Protein AF-A0A969CSD1-F1 (afdb_monomer_lite)

Radius of gyration: 13.02 Å; chains: 1; bounding box: 30×26×35 Å

pLDDT: mean 87.66, std 8.04, range [46.28, 94.75]

Sequence (111 aa):
MSDTAKQLLKILIGAAWLDGQVQPEEQQRLHQIAQQKGLLDDAELHPWLNGQRSVSAEECHLWIDEYLGPNPALEKVQALLEEISGLIYSDSDVDDSEAQLLIELQQKEDA

Foldseek 3Di:
DDPLLVLLLQLLLQLLCAVVDHDPLLLVVSCVSCVVSVNNPPPVCVCSSVVVDGHYNVNNVVSVCVNQDPDRDLVSLVVSLVSLCCSQVSDPDHDPRSVVVSVVSVVSSVD

Secondary structure (DSSP, 8-state):
--HHHHHHHHHHHHHHTTTSS--HHHHHHHHHHHHHTT-TT-TTTHHHHTTSS---HHHHHHHHHHHH-SS--HHHHHHHHHHHHHHHTTSS---HHHHHHHHHHHHHH--

Structure (mmCIF, N/CA/C/O backbone):
data_AF-A0A969CSD1-F1
#
_entry.id   AF-A0A969CSD1-F1
#
loop_
_atom_site.group_PDB
_atom_site.id
_atom_site.type_symbol
_atom_site.label_atom_id
_atom_site.label_alt_id
_atom_site.label_comp_id
_atom_site.label_asym_id
_atom_site.label_entity_id
_atom_site.label_seq_id
_atom_site.pdbx_PDB_ins_code
_atom_site.Cartn_x
_atom_site.Cartn_y
_atom_site.Cartn_z
_atom_site.occupancy
_atom_site.B_iso_or_equiv
_atom_site.auth_seq_id
_atom_site.auth_comp_id
_atom_site.auth_asym_id
_atom_site.auth_atom_id
_atom_site.pdbx_PDB_model_num
ATOM 1 N N . MET A 1 1 ? -13.204 -6.196 -13.506 1.00 46.28 1 MET A N 1
ATOM 2 C CA . MET A 1 1 ? -12.245 -6.841 -12.579 1.00 46.28 1 MET A CA 1
ATOM 3 C C . MET A 1 1 ? -12.113 -5.894 -11.398 1.00 46.28 1 MET A C 1
ATOM 5 O O . MET A 1 1 ? -12.217 -4.703 -11.646 1.00 46.28 1 MET A O 1
ATOM 9 N N . SER A 1 2 ? -12.094 -6.380 -10.152 1.00 55.00 2 SER A N 1
ATOM 10 C CA . SER A 1 2 ? -12.436 -5.541 -8.992 1.00 55.00 2 SER A CA 1
ATOM 11 C C . SER A 1 2 ? -11.452 -4.383 -8.815 1.00 55.00 2 SER A C 1
ATOM 13 O O . SER A 1 2 ? -10.276 -4.601 -8.528 1.00 55.00 2 SER A O 1
ATOM 15 N N . ASP A 1 3 ? -11.947 -3.148 -8.946 1.00 78.31 3 ASP A N 1
ATOM 16 C CA . ASP A 1 3 ? -11.190 -1.917 -8.673 1.00 78.31 3 ASP A CA 1
ATOM 17 C C . ASP A 1 3 ? -10.480 -1.974 -7.310 1.00 78.31 3 ASP A C 1
ATOM 19 O O . ASP A 1 3 ? -9.367 -1.486 -7.152 1.00 78.31 3 ASP A O 1
ATOM 23 N N . THR A 1 4 ? -11.067 -2.698 -6.356 1.00 85.75 4 THR A N 1
ATOM 24 C CA . THR A 1 4 ? -10.517 -2.969 -5.025 1.00 85.75 4 THR A CA 1
ATOM 25 C C . THR A 1 4 ? -9.163 -3.684 -5.045 1.00 85.75 4 THR A C 1
ATOM 27 O O . THR A 1 4 ? -8.281 -3.309 -4.281 1.00 85.75 4 THR A O 1
ATOM 30 N N . ALA A 1 5 ? -8.961 -4.694 -5.902 1.00 89.25 5 ALA A N 1
ATOM 31 C CA . ALA A 1 5 ? -7.686 -5.420 -5.956 1.00 89.25 5 ALA A CA 1
ATOM 32 C C . ALA A 1 5 ? -6.565 -4.537 -6.519 1.00 89.25 5 ALA A C 1
ATOM 34 O O . ALA A 1 5 ? -5.434 -4.581 -6.040 1.00 89.25 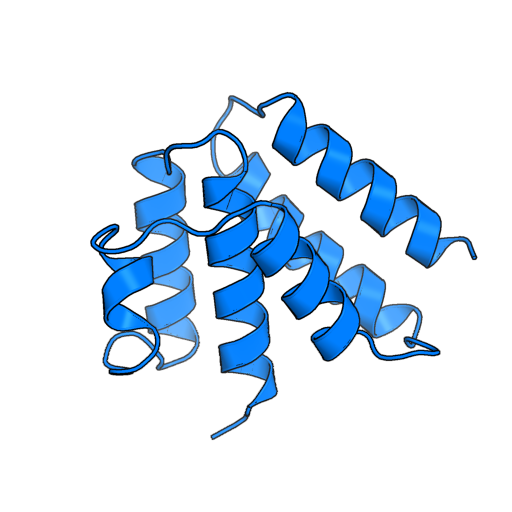5 ALA A O 1
ATOM 35 N N . LYS A 1 6 ? -6.907 -3.702 -7.507 1.00 91.19 6 LYS A N 1
ATOM 36 C CA . LYS A 1 6 ? -6.005 -2.701 -8.076 1.00 91.19 6 LYS A CA 1
ATOM 37 C C . LYS A 1 6 ? -5.644 -1.632 -7.045 1.00 91.19 6 LYS A C 1
ATOM 39 O O . LYS A 1 6 ? -4.468 -1.336 -6.880 1.00 91.19 6 LYS A O 1
ATOM 44 N N . GLN A 1 7 ? -6.631 -1.080 -6.339 1.00 92.00 7 GLN A N 1
ATOM 45 C CA . GLN A 1 7 ? -6.405 -0.080 -5.292 1.00 92.00 7 GLN A CA 1
ATOM 46 C C . GLN A 1 7 ? -5.533 -0.623 -4.160 1.00 92.00 7 GLN A C 1
ATOM 48 O O . GLN A 1 7 ? -4.588 0.044 -3.756 1.00 92.00 7 GLN A O 1
ATOM 53 N N . LEU A 1 8 ? -5.797 -1.852 -3.708 1.00 93.44 8 LEU A N 1
ATOM 54 C CA . LEU A 1 8 ? -4.963 -2.512 -2.708 1.00 93.44 8 LEU A CA 1
ATOM 55 C C . LEU A 1 8 ? -3.512 -2.624 -3.187 1.00 93.44 8 LEU A C 1
ATOM 57 O O . LEU A 1 8 ? -2.600 -2.243 -2.466 1.00 93.44 8 LEU A O 1
ATOM 61 N N . LEU A 1 9 ? -3.290 -3.082 -4.423 1.00 94.19 9 LEU A N 1
ATOM 62 C CA . LEU A 1 9 ? -1.938 -3.187 -4.969 1.00 94.19 9 LEU A CA 1
ATOM 63 C C . LEU A 1 9 ? -1.253 -1.817 -5.109 1.00 94.19 9 LEU A C 1
ATOM 65 O O . LEU A 1 9 ? -0.060 -1.722 -4.849 1.00 94.19 9 LEU A O 1
ATOM 69 N N . LYS A 1 10 ? -1.987 -0.748 -5.447 1.00 94.25 10 LYS A N 1
ATOM 70 C CA . LYS A 1 10 ? -1.443 0.625 -5.439 1.00 94.25 10 LYS A CA 1
ATOM 71 C C . LYS A 1 10 ? -0.977 1.038 -4.049 1.00 94.25 10 LYS A C 1
ATOM 73 O O . LYS A 1 10 ? 0.112 1.581 -3.927 1.00 94.25 10 LYS A O 1
ATOM 78 N N . ILE A 1 11 ? -1.763 0.750 -3.014 1.00 94.75 11 ILE A N 1
ATOM 79 C CA . ILE A 1 11 ? -1.382 1.060 -1.631 1.00 94.75 11 ILE A CA 1
ATOM 80 C C . ILE A 1 11 ? -0.127 0.290 -1.229 1.00 94.75 11 ILE A C 1
ATOM 82 O O . ILE A 1 11 ? 0.792 0.890 -0.691 1.00 94.75 11 ILE A O 1
ATOM 86 N N . LEU A 1 12 ? -0.058 -1.006 -1.538 1.00 94.69 12 LEU A N 1
ATOM 87 C CA . LEU A 1 12 ? 1.117 -1.831 -1.247 1.00 94.69 12 LEU A CA 1
ATOM 88 C C . LEU A 1 12 ? 2.378 -1.290 -1.931 1.00 94.69 12 LEU A C 1
ATOM 90 O O . LEU A 1 12 ? 3.419 -1.165 -1.302 1.00 94.69 12 LEU A O 1
ATOM 94 N N . ILE A 1 13 ? 2.266 -0.901 -3.201 1.00 93.88 13 ILE A N 1
ATOM 95 C CA . ILE A 1 13 ? 3.343 -0.216 -3.920 1.00 93.88 13 ILE A CA 1
ATOM 96 C C . ILE A 1 13 ? 3.724 1.083 -3.199 1.00 93.88 13 ILE A C 1
ATOM 98 O O . ILE A 1 13 ? 4.902 1.352 -3.019 1.00 93.88 13 ILE A O 1
ATOM 102 N N . GLY A 1 14 ? 2.744 1.898 -2.803 1.00 94.12 14 GLY A N 1
ATOM 103 C CA . GLY A 1 14 ? 2.994 3.152 -2.096 1.00 94.12 14 GLY A CA 1
ATOM 104 C C . GLY A 1 14 ? 3.698 2.959 -0.754 1.00 94.12 14 GLY A C 1
ATOM 105 O O . GLY A 1 14 ? 4.579 3.748 -0.436 1.00 94.12 14 GLY A O 1
ATOM 106 N N . ALA A 1 15 ? 3.337 1.914 -0.005 1.00 93.25 15 ALA A N 1
ATOM 107 C CA . ALA A 1 15 ? 3.953 1.567 1.272 1.00 93.25 15 ALA A CA 1
ATOM 108 C C . ALA A 1 15 ? 5.442 1.235 1.099 1.00 93.25 15 ALA A C 1
ATOM 110 O O . ALA A 1 15 ? 6.265 1.862 1.751 1.00 93.25 15 ALA A O 1
ATOM 111 N N . ALA A 1 16 ? 5.782 0.380 0.129 1.00 92.06 16 ALA A N 1
ATOM 112 C CA . ALA A 1 16 ? 7.171 0.012 -0.175 1.00 92.06 16 ALA A CA 1
ATOM 113 C C . ALA A 1 16 ? 8.033 1.178 -0.707 1.00 92.06 16 ALA A C 1
ATOM 115 O O . ALA A 1 16 ? 9.247 1.079 -0.825 1.00 92.06 16 ALA A O 1
ATOM 116 N N . TRP A 1 17 ? 7.416 2.292 -1.114 1.00 92.62 17 TRP A N 1
ATOM 117 C CA . TRP A 1 17 ? 8.132 3.486 -1.578 1.00 92.62 17 TRP A CA 1
ATOM 118 C C . TRP A 1 17 ? 8.349 4.528 -0.475 1.00 92.62 17 TRP A C 1
ATOM 120 O O . TRP A 1 17 ? 8.994 5.546 -0.750 1.00 92.62 17 TRP A O 1
ATOM 130 N N . LEU A 1 18 ? 7.820 4.324 0.739 1.00 90.06 18 LEU A N 1
ATOM 131 C CA . LEU A 1 18 ? 7.855 5.332 1.804 1.00 90.06 18 LEU A CA 1
ATOM 132 C C . LEU A 1 18 ? 9.279 5.740 2.188 1.00 90.06 18 LEU A C 1
ATOM 134 O O . LEU A 1 18 ? 9.529 6.926 2.406 1.00 90.06 18 LEU A O 1
ATOM 138 N N . ASP A 1 19 ? 10.220 4.802 2.144 1.00 85.50 19 ASP A N 1
ATOM 139 C CA . ASP A 1 19 ? 11.633 5.048 2.453 1.00 85.50 19 ASP A CA 1
ATOM 140 C C . ASP A 1 19 ? 12.441 5.567 1.250 1.00 85.50 19 ASP A C 1
ATOM 142 O O . ASP A 1 19 ? 13.660 5.738 1.298 1.00 85.50 19 ASP A O 1
ATOM 146 N N . GLY A 1 20 ? 11.754 5.896 0.149 1.00 84.88 20 GLY A N 1
ATOM 147 C CA . GLY A 1 20 ? 12.323 6.518 -1.048 1.00 84.88 20 GLY A CA 1
ATOM 148 C C . GLY A 1 20 ? 12.961 5.540 -2.036 1.00 84.88 20 GLY A C 1
ATOM 149 O O . GLY A 1 20 ? 13.351 5.954 -3.131 1.00 84.88 20 GLY A O 1
ATOM 150 N N . GLN A 1 21 ? 13.030 4.256 -1.692 1.00 87.06 21 GLN A N 1
ATOM 151 C CA . GLN A 1 21 ? 13.412 3.154 -2.569 1.00 87.06 21 GLN A CA 1
ATOM 152 C C . GLN A 1 21 ? 12.636 1.896 -2.169 1.00 87.06 21 GLN A C 1
ATOM 154 O O . GLN A 1 21 ? 12.440 1.671 -0.986 1.00 87.06 21 GLN A O 1
ATOM 159 N N . VAL A 1 22 ? 12.260 1.073 -3.147 1.00 88.31 22 VAL A N 1
ATOM 160 C CA . VAL A 1 22 ? 11.668 -0.249 -2.888 1.00 88.31 22 VAL A CA 1
ATOM 161 C C . VAL A 1 22 ? 12.786 -1.275 -2.773 1.00 88.31 22 VAL A C 1
ATOM 163 O O . VAL A 1 22 ? 13.647 -1.352 -3.663 1.00 88.31 22 VAL A O 1
ATOM 166 N N . GLN A 1 23 ? 12.771 -2.081 -1.717 1.00 87.19 23 GLN A N 1
ATOM 167 C CA . GLN A 1 23 ? 13.762 -3.130 -1.518 1.00 87.19 23 GLN A CA 1
ATOM 168 C C . GLN A 1 23 ? 13.521 -4.312 -2.486 1.00 87.19 23 GLN A C 1
ATOM 170 O O . GLN A 1 23 ? 12.384 -4.568 -2.896 1.00 87.19 23 GLN A O 1
ATOM 175 N N . PRO A 1 24 ? 14.560 -5.059 -2.914 1.00 88.12 24 PRO A N 1
ATOM 176 C CA . PRO A 1 24 ? 14.400 -6.183 -3.847 1.00 88.12 24 PRO A CA 1
ATOM 177 C C . PRO A 1 24 ? 13.390 -7.251 -3.388 1.00 88.12 24 PRO A C 1
ATOM 179 O O . PRO A 1 24 ? 12.671 -7.831 -4.208 1.00 88.12 24 PRO A O 1
ATOM 182 N N . GLU A 1 25 ? 13.331 -7.505 -2.087 1.00 88.56 25 GLU A N 1
ATOM 183 C CA . GLU A 1 25 ? 12.458 -8.461 -1.418 1.00 88.56 25 GLU A CA 1
ATOM 184 C C . GLU A 1 25 ? 10.991 -8.021 -1.515 1.00 88.56 25 GLU A C 1
ATOM 186 O O . GLU A 1 25 ? 10.134 -8.786 -1.977 1.00 88.56 25 GLU A O 1
ATOM 191 N N . GLU A 1 26 ? 10.715 -6.756 -1.198 1.00 89.12 26 GLU A N 1
ATOM 192 C CA . GLU A 1 26 ? 9.398 -6.139 -1.353 1.00 89.12 26 GLU A CA 1
ATOM 193 C C . GLU A 1 26 ? 8.974 -6.086 -2.819 1.00 89.12 26 GLU A C 1
ATOM 195 O O . GLU A 1 26 ? 7.849 -6.440 -3.165 1.00 89.12 26 GLU A O 1
ATOM 200 N N . GLN A 1 27 ? 9.894 -5.725 -3.716 1.00 90.75 27 GLN A N 1
ATOM 201 C CA . GLN A 1 27 ? 9.673 -5.722 -5.159 1.00 90.75 27 GLN A CA 1
ATOM 202 C C . GLN A 1 27 ? 9.222 -7.112 -5.635 1.00 90.75 27 GLN A C 1
ATOM 204 O O . GLN A 1 27 ? 8.254 -7.239 -6.395 1.00 90.75 27 GLN A O 1
ATOM 209 N N . GLN A 1 28 ? 9.886 -8.177 -5.173 1.00 91.06 28 GLN A N 1
ATOM 210 C CA . GLN A 1 28 ? 9.499 -9.555 -5.471 1.00 91.06 28 GLN A CA 1
ATOM 211 C C . GLN A 1 28 ? 8.126 -9.890 -4.873 1.00 91.06 28 GLN A C 1
ATOM 213 O O . GLN A 1 28 ? 7.298 -10.519 -5.542 1.00 91.06 28 GLN A O 1
ATOM 218 N N . ARG A 1 29 ? 7.858 -9.462 -3.637 1.00 91.75 29 ARG A N 1
ATOM 219 C CA . ARG A 1 29 ? 6.575 -9.662 -2.955 1.00 91.75 29 ARG A CA 1
ATOM 220 C C . ARG A 1 29 ? 5.426 -8.970 -3.696 1.00 91.75 29 ARG A C 1
ATOM 222 O O . ARG A 1 29 ? 4.410 -9.615 -3.958 1.00 91.75 29 ARG A O 1
ATOM 229 N N . LEU A 1 30 ? 5.606 -7.725 -4.135 1.00 93.31 30 LEU A N 1
ATOM 230 C CA . LEU A 1 30 ? 4.655 -6.969 -4.954 1.00 93.31 30 LEU A CA 1
ATOM 231 C C . LEU A 1 30 ? 4.342 -7.6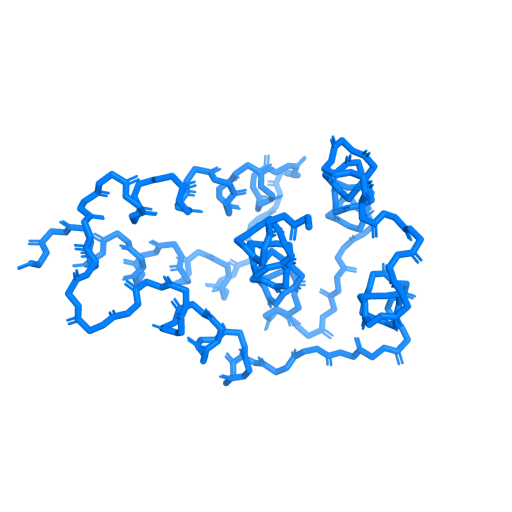90 -6.269 1.00 93.31 30 LEU A C 1
ATOM 233 O O . LEU A 1 30 ? 3.172 -7.813 -6.636 1.00 93.31 30 LEU A O 1
ATOM 237 N N . HIS A 1 31 ? 5.352 -8.242 -6.949 1.00 93.50 31 HIS A N 1
ATOM 238 C CA . HIS A 1 31 ? 5.144 -9.035 -8.167 1.00 93.50 31 HIS A CA 1
ATOM 239 C C . HIS A 1 31 ? 4.344 -10.315 -7.903 1.00 93.50 31 HIS A C 1
ATOM 241 O O . HIS A 1 31 ? 3.454 -10.656 -8.685 1.00 93.50 31 HIS A O 1
ATOM 247 N N . GLN A 1 32 ? 4.618 -11.018 -6.800 1.00 92.62 32 GLN A N 1
ATOM 248 C CA . GLN A 1 32 ? 3.848 -12.204 -6.412 1.00 92.62 32 GLN A CA 1
ATOM 249 C C . GLN A 1 32 ? 2.381 -11.853 -6.142 1.00 92.62 32 GLN A C 1
ATOM 251 O O . GLN A 1 32 ? 1.484 -12.544 -6.627 1.00 92.62 32 GLN A O 1
ATOM 256 N N . ILE A 1 33 ? 2.129 -10.766 -5.409 1.00 92.19 33 ILE A N 1
ATOM 257 C CA . ILE A 1 33 ? 0.777 -10.284 -5.108 1.00 92.19 33 ILE A CA 1
ATOM 258 C C . ILE A 1 33 ? 0.061 -9.870 -6.402 1.00 92.19 33 ILE A C 1
ATOM 260 O O . ILE A 1 33 ? -1.084 -10.271 -6.629 1.00 92.19 33 ILE A O 1
ATOM 264 N N . ALA A 1 34 ? 0.739 -9.142 -7.294 1.00 92.94 34 ALA A N 1
ATOM 265 C CA . ALA A 1 34 ? 0.208 -8.762 -8.600 1.00 92.94 34 ALA A CA 1
ATOM 266 C C . ALA A 1 34 ? -0.154 -9.987 -9.449 1.00 92.94 34 ALA A C 1
ATOM 268 O O . ALA A 1 34 ? -1.236 -10.035 -10.033 1.00 92.94 34 ALA A O 1
ATOM 269 N N . GLN A 1 35 ? 0.700 -11.010 -9.475 1.00 93.25 35 GLN A N 1
ATOM 270 C CA . GLN A 1 35 ? 0.430 -12.257 -10.185 1.00 93.25 35 GLN A CA 1
ATOM 271 C C . GLN A 1 35 ? -0.783 -12.996 -9.602 1.00 93.25 35 GLN A C 1
ATOM 273 O O . GLN A 1 35 ? -1.672 -13.397 -10.352 1.00 93.25 35 GLN A O 1
ATOM 278 N N . GLN A 1 36 ? -0.857 -13.138 -8.275 1.00 91.50 36 GLN A N 1
ATOM 279 C CA . GLN A 1 36 ? -1.970 -13.808 -7.588 1.00 91.50 36 GLN A CA 1
ATOM 280 C C . GLN A 1 36 ? -3.311 -13.104 -7.820 1.00 91.50 36 GLN A C 1
ATOM 282 O O . GLN A 1 36 ? -4.337 -13.767 -7.970 1.00 91.50 36 GLN A O 1
ATOM 287 N N . LYS A 1 37 ? -3.304 -11.767 -7.880 1.00 90.12 37 LYS A N 1
ATOM 288 C CA . LYS A 1 37 ? -4.502 -10.950 -8.124 1.00 90.12 37 LYS A CA 1
ATOM 289 C C . LYS A 1 37 ? -4.786 -10.728 -9.623 1.00 90.12 37 LYS A C 1
ATOM 291 O O . LYS A 1 37 ? -5.787 -10.097 -9.955 1.00 90.12 37 LYS A O 1
ATOM 296 N N . GLY A 1 38 ? -3.960 -11.269 -10.528 1.00 91.62 38 GLY A N 1
ATOM 297 C CA . GLY A 1 38 ? -4.137 -11.167 -11.984 1.00 91.62 38 GLY A CA 1
ATOM 298 C C . GLY A 1 38 ? -3.887 -9.765 -12.556 1.00 91.62 38 GLY A C 1
ATOM 299 O O . GLY A 1 38 ? -4.502 -9.393 -13.550 1.00 91.62 38 GLY A O 1
ATOM 300 N N . LEU A 1 39 ? -3.022 -8.984 -11.906 1.00 92.94 39 LEU A N 1
ATOM 301 C CA . LEU A 1 39 ? -2.733 -7.573 -12.191 1.00 92.94 39 LEU A CA 1
ATOM 302 C C . LEU A 1 39 ? -1.319 -7.332 -12.743 1.00 92.94 39 LEU A C 1
ATOM 304 O O . LEU A 1 39 ? -0.930 -6.185 -12.936 1.00 92.94 39 LEU A O 1
ATOM 308 N N . LEU A 1 40 ? -0.546 -8.392 -12.993 1.00 89.06 40 LEU A N 1
ATOM 309 C CA . LEU A 1 40 ? 0.842 -8.283 -13.454 1.00 89.06 40 LEU A CA 1
ATOM 310 C C . LEU A 1 40 ? 0.970 -7.516 -14.786 1.00 89.06 40 LEU A C 1
ATOM 312 O O . LEU A 1 40 ? 1.890 -6.723 -14.954 1.00 89.06 40 LEU A O 1
ATOM 316 N N . ASP A 1 41 ? 0.012 -7.716 -15.694 1.00 87.12 41 ASP A N 1
ATOM 317 C CA . ASP A 1 41 ? -0.029 -7.077 -17.016 1.00 87.12 41 ASP A CA 1
ATOM 318 C C . ASP A 1 41 ? -0.869 -5.782 -17.034 1.00 87.12 41 ASP A C 1
ATOM 320 O O . ASP A 1 41 ? -1.218 -5.270 -18.103 1.00 87.12 41 ASP A O 1
ATOM 324 N N . ASP A 1 42 ? -1.247 -5.245 -15.868 1.00 90.50 42 ASP A N 1
ATOM 325 C CA . ASP A 1 42 ? -2.025 -4.009 -15.802 1.00 90.50 42 ASP A CA 1
ATOM 326 C C . ASP A 1 42 ? -1.155 -2.804 -16.195 1.00 90.50 42 ASP A C 1
ATOM 328 O O . ASP A 1 42 ? -0.218 -2.420 -15.494 1.00 90.50 42 ASP A O 1
ATOM 332 N N . ALA A 1 43 ? -1.488 -2.186 -17.331 1.00 88.81 43 ALA A N 1
ATOM 333 C CA . ALA A 1 43 ? -0.723 -1.079 -17.902 1.00 88.81 43 ALA A CA 1
ATOM 334 C C . ALA A 1 43 ? -0.659 0.167 -16.999 1.00 88.81 43 ALA A C 1
ATOM 336 O O . ALA A 1 43 ? 0.277 0.954 -17.124 1.00 88.81 43 ALA A O 1
ATOM 337 N N . GLU A 1 44 ? -1.635 0.363 -16.106 1.00 89.81 44 GLU A N 1
ATOM 338 C CA . GLU A 1 44 ? -1.625 1.467 -15.142 1.00 89.81 44 GLU A CA 1
ATOM 339 C C . GLU A 1 44 ? -0.613 1.200 -14.027 1.00 89.81 44 GLU A C 1
ATOM 341 O O . GLU A 1 44 ? 0.097 2.112 -13.615 1.00 89.81 44 GLU A O 1
ATOM 346 N N . LEU A 1 45 ? -0.531 -0.049 -13.557 1.00 90.44 45 LEU A N 1
ATOM 347 C CA . LEU A 1 45 ? 0.325 -0.437 -12.435 1.00 90.44 45 LEU A CA 1
ATOM 348 C C . LEU A 1 45 ? 1.776 -0.688 -12.837 1.00 90.44 45 LEU A C 1
ATOM 350 O O . LEU A 1 45 ? 2.685 -0.508 -12.027 1.00 90.44 45 LEU A O 1
ATOM 354 N N . HIS A 1 46 ? 1.992 -1.077 -14.092 1.00 90.38 46 HIS A N 1
ATOM 355 C CA . HIS A 1 46 ? 3.290 -1.474 -14.622 1.00 90.38 46 HIS A CA 1
ATOM 356 C C . HIS A 1 46 ? 4.440 -0.485 -14.329 1.00 90.38 46 HIS A C 1
ATOM 358 O O . HIS A 1 46 ? 5.516 -0.956 -13.948 1.00 90.38 46 HIS A O 1
ATOM 364 N N . PRO A 1 47 ? 4.275 0.852 -14.455 1.00 91.19 47 PRO A N 1
ATOM 365 C CA . PRO A 1 47 ? 5.359 1.793 -14.176 1.00 91.19 47 PRO A CA 1
ATOM 366 C C . PRO A 1 47 ? 5.812 1.772 -12.717 1.00 91.19 47 PRO A C 1
ATOM 368 O O . PRO A 1 47 ? 7.007 1.877 -12.453 1.00 91.19 47 PRO A O 1
ATOM 371 N N . TRP A 1 48 ? 4.887 1.618 -11.771 1.00 91.94 48 TRP A N 1
ATOM 372 C CA . TRP A 1 48 ? 5.248 1.554 -10.359 1.00 91.94 48 TRP A CA 1
ATOM 373 C C . TRP A 1 48 ? 5.764 0.170 -9.964 1.00 91.94 48 TRP A C 1
ATOM 375 O O . TRP A 1 48 ? 6.784 0.080 -9.289 1.00 91.94 48 TRP A O 1
ATOM 385 N N . LEU A 1 49 ? 5.125 -0.903 -10.454 1.00 89.06 49 LEU A N 1
ATOM 386 C CA . LEU A 1 49 ? 5.554 -2.282 -10.197 1.00 89.06 49 LEU A CA 1
ATOM 387 C C . LEU A 1 49 ? 6.986 -2.543 -10.654 1.00 89.06 49 LEU A C 1
ATOM 389 O O . LEU A 1 49 ? 7.680 -3.305 -10.009 1.00 89.06 49 LEU A O 1
ATOM 393 N N . ASN A 1 50 ? 7.448 -1.914 -11.735 1.00 87.75 50 ASN A N 1
ATOM 394 C CA . ASN A 1 50 ? 8.817 -2.074 -12.237 1.00 87.75 50 ASN A CA 1
ATOM 395 C C . ASN A 1 50 ? 9.777 -0.974 -11.754 1.00 87.75 50 ASN A C 1
ATOM 397 O O . ASN A 1 50 ? 10.867 -0.829 -12.305 1.00 87.75 50 ASN A O 1
ATOM 401 N N . GLY A 1 51 ? 9.354 -0.155 -10.787 1.00 84.38 51 GLY A N 1
ATOM 402 C CA . GLY A 1 51 ? 10.145 0.948 -10.245 1.00 84.38 51 GLY A CA 1
ATOM 403 C C . GLY A 1 51 ? 10.515 2.039 -11.256 1.00 84.38 51 GLY A C 1
ATOM 404 O O . GLY A 1 51 ? 11.451 2.802 -11.042 1.00 84.38 51 GLY A O 1
ATOM 405 N N . GLN A 1 52 ? 9.787 2.137 -12.373 1.00 88.50 52 GLN A N 1
ATOM 406 C CA . GLN A 1 52 ? 9.963 3.196 -13.375 1.00 88.50 52 GLN A CA 1
ATOM 407 C C . GLN A 1 52 ? 9.403 4.539 -12.889 1.00 88.50 52 GLN A C 1
ATOM 409 O O . GLN A 1 52 ? 9.763 5.592 -13.417 1.00 88.50 52 GLN A O 1
ATOM 414 N N . ARG A 1 53 ? 8.503 4.499 -11.902 1.00 90.75 53 ARG A N 1
ATOM 415 C CA . ARG A 1 53 ? 7.934 5.657 -11.220 1.00 90.75 53 ARG A CA 1
ATOM 416 C C . ARG A 1 53 ? 7.913 5.390 -9.716 1.00 90.75 53 ARG A C 1
ATOM 418 O O . ARG A 1 53 ? 7.400 4.356 -9.298 1.00 90.75 53 ARG A O 1
ATOM 425 N N . SER A 1 54 ? 8.415 6.340 -8.935 1.00 91.62 54 SER A N 1
ATOM 426 C CA . SER A 1 54 ? 8.273 6.346 -7.480 1.00 91.62 54 SER A CA 1
ATOM 427 C C . SER A 1 54 ? 6.892 6.845 -7.054 1.00 91.62 54 SER A C 1
ATOM 429 O O . SER A 1 54 ? 6.192 7.518 -7.820 1.00 91.62 54 SER A O 1
ATOM 431 N N . VAL A 1 55 ? 6.505 6.510 -5.828 1.00 93.44 55 VAL A N 1
ATOM 432 C CA . VAL A 1 55 ? 5.285 7.006 -5.182 1.00 93.44 55 VAL A CA 1
ATOM 433 C C . VAL A 1 55 ? 5.696 7.905 -4.024 1.00 93.44 55 VAL A C 1
ATOM 435 O O . VAL A 1 55 ? 6.598 7.553 -3.270 1.00 93.44 55 VAL A O 1
ATOM 438 N N . SER A 1 56 ? 5.084 9.081 -3.893 1.00 92.25 56 SER A N 1
ATOM 439 C CA . SER A 1 56 ? 5.306 9.914 -2.707 1.00 92.25 56 SER A CA 1
ATOM 440 C C . SER A 1 56 ? 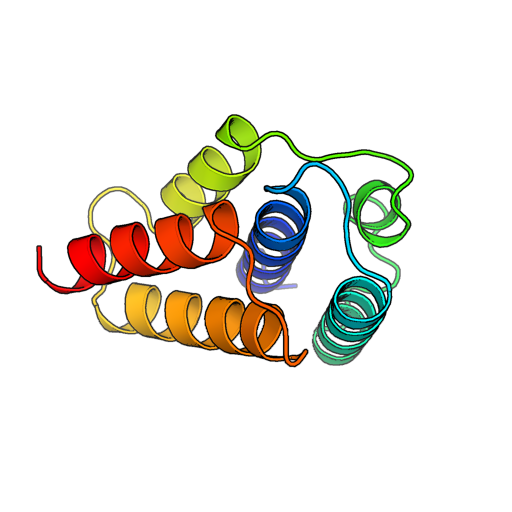4.488 9.411 -1.513 1.00 92.25 56 SER A C 1
ATOM 442 O O . SER A 1 56 ? 3.428 8.809 -1.685 1.00 92.25 56 SER A O 1
ATOM 444 N N . ALA A 1 57 ? 4.920 9.726 -0.289 1.00 91.06 57 ALA A N 1
ATOM 445 C CA . ALA A 1 57 ? 4.123 9.440 0.906 1.00 91.06 57 ALA A CA 1
ATOM 446 C C . ALA A 1 57 ? 2.707 10.044 0.809 1.00 91.06 57 ALA A C 1
ATOM 448 O O . ALA A 1 57 ? 1.726 9.382 1.131 1.00 91.06 57 ALA A O 1
ATOM 449 N N . GLU A 1 58 ? 2.577 11.262 0.271 1.00 92.06 58 GLU A N 1
ATOM 450 C CA . GLU A 1 58 ? 1.279 11.916 0.043 1.00 92.06 58 GLU A CA 1
ATOM 451 C C . GLU A 1 58 ? 0.370 11.112 -0.902 1.00 92.06 58 GLU A C 1
ATOM 453 O O . GLU A 1 58 ? -0.822 10.970 -0.632 1.00 92.06 58 GLU A O 1
ATOM 458 N N . GLU A 1 59 ? 0.917 10.561 -1.993 1.00 93.62 59 GLU A N 1
ATOM 459 C CA . GLU A 1 59 ? 0.168 9.690 -2.908 1.00 93.62 59 GLU A CA 1
ATOM 460 C C . GLU A 1 59 ? -0.256 8.388 -2.216 1.00 93.62 59 GLU A C 1
ATOM 462 O O . GLU A 1 59 ? -1.397 7.955 -2.380 1.00 93.62 59 GLU A O 1
ATOM 467 N N . CYS A 1 60 ? 0.632 7.795 -1.411 1.00 93.94 60 CYS A N 1
ATOM 468 C CA . CYS A 1 60 ? 0.342 6.588 -0.638 1.00 93.94 60 CYS A CA 1
ATOM 469 C C . CYS A 1 60 ? -0.826 6.812 0.338 1.00 93.94 60 CYS A C 1
ATOM 471 O O . CYS A 1 60 ? -1.826 6.089 0.288 1.00 93.94 60 CYS A O 1
ATOM 473 N N . HIS A 1 61 ? -0.754 7.863 1.163 1.00 91.62 61 HIS A N 1
ATOM 474 C CA . HIS A 1 61 ? -1.820 8.204 2.109 1.00 91.62 61 HIS A CA 1
ATOM 475 C C . HIS A 1 61 ? -3.140 8.531 1.403 1.00 91.62 61 HIS A C 1
ATOM 477 O O . HIS A 1 61 ? -4.196 8.078 1.847 1.00 91.62 61 HIS A O 1
ATOM 483 N N . LEU A 1 62 ? -3.097 9.246 0.272 1.00 93.19 62 LEU A N 1
ATOM 484 C CA . LEU A 1 62 ? -4.294 9.527 -0.518 1.00 93.19 62 LEU A CA 1
ATOM 485 C C . LEU A 1 62 ? -4.973 8.234 -0.987 1.00 93.19 62 LEU A C 1
ATOM 487 O O . LEU A 1 62 ? -6.189 8.106 -0.869 1.00 93.19 62 LEU A O 1
ATOM 491 N N . TRP A 1 63 ? -4.211 7.257 -1.485 1.00 94.38 63 TRP A N 1
ATOM 492 C CA . TRP A 1 63 ? -4.780 5.980 -1.925 1.00 94.38 63 TRP A CA 1
ATOM 493 C C . TRP A 1 63 ? -5.377 5.174 -0.772 1.00 94.38 63 TRP A C 1
ATOM 495 O O . TRP A 1 63 ? -6.411 4.530 -0.960 1.00 94.38 63 TRP A O 1
ATOM 505 N N . ILE A 1 64 ? -4.768 5.226 0.417 1.00 92.56 64 ILE A N 1
ATOM 506 C CA . ILE A 1 64 ? -5.314 4.609 1.633 1.00 92.56 64 ILE A CA 1
ATOM 507 C C . ILE A 1 64 ? -6.658 5.239 1.989 1.00 92.56 64 ILE A C 1
ATOM 509 O O . ILE A 1 64 ? -7.636 4.515 2.186 1.00 92.56 64 ILE A O 1
ATOM 513 N N . ASP A 1 65 ? -6.733 6.568 2.033 1.00 91.00 65 ASP A N 1
ATOM 514 C CA . ASP A 1 65 ? -7.965 7.277 2.378 1.00 91.00 65 ASP A CA 1
ATOM 515 C C . ASP A 1 65 ? -9.060 7.067 1.315 1.00 91.00 65 ASP A C 1
ATOM 517 O O . ASP A 1 65 ? -10.226 6.868 1.661 1.00 91.00 65 ASP A O 1
ATOM 521 N N . GLU A 1 66 ? -8.712 7.023 0.024 1.00 91.25 66 GLU A N 1
ATOM 522 C CA . GLU A 1 66 ? -9.645 6.677 -1.060 1.00 91.25 66 GLU A CA 1
ATOM 523 C C . GLU A 1 66 ? -10.159 5.236 -0.948 1.00 91.25 66 GLU A C 1
ATOM 525 O O . GLU A 1 66 ? -11.338 4.966 -1.199 1.00 91.25 66 GLU A O 1
ATOM 530 N N . TYR A 1 67 ? -9.287 4.300 -0.571 1.00 91.25 67 TYR A N 1
ATOM 531 C CA . TYR A 1 67 ? -9.657 2.905 -0.385 1.00 91.25 67 TYR A CA 1
ATOM 532 C C . TYR A 1 67 ? -10.550 2.727 0.838 1.00 91.25 67 TYR A C 1
ATOM 534 O O . TYR A 1 67 ? -11.582 2.067 0.743 1.00 91.25 67 TYR A O 1
ATOM 542 N N . LEU A 1 68 ? -10.195 3.304 1.982 1.00 89.81 68 LEU A N 1
ATOM 543 C CA . LEU A 1 68 ? -10.953 3.183 3.227 1.00 89.81 68 LEU A CA 1
ATOM 544 C C . LEU A 1 68 ? -12.267 3.978 3.181 1.00 89.81 68 LEU A C 1
ATOM 546 O O . LEU A 1 68 ? -13.302 3.490 3.645 1.00 89.81 68 LEU A O 1
ATOM 550 N N . GLY A 1 69 ? -12.259 5.144 2.538 1.00 88.00 69 GLY A N 1
ATOM 551 C CA . GLY A 1 69 ? -13.376 6.077 2.528 1.00 88.00 69 GLY A CA 1
ATOM 552 C C . GLY A 1 69 ? -13.563 6.790 3.878 1.00 88.00 69 GLY A C 1
ATOM 553 O O . GLY A 1 69 ? -12.806 6.575 4.820 1.00 88.00 69 GLY A O 1
ATOM 554 N N . PRO A 1 70 ? -14.594 7.646 4.005 1.00 80.38 70 PRO A N 1
ATOM 555 C CA . PRO A 1 70 ? -14.769 8.526 5.166 1.00 80.38 70 PRO A CA 1
ATOM 556 C C . PRO A 1 70 ? -15.220 7.823 6.458 1.00 80.38 70 PRO A C 1
ATOM 558 O O . PRO A 1 70 ? -15.159 8.428 7.522 1.00 80.38 70 PRO A O 1
ATOM 561 N N . ASN A 1 71 ? -15.722 6.588 6.374 1.00 79.31 71 ASN A N 1
ATOM 562 C CA . ASN A 1 71 ? -16.125 5.779 7.528 1.00 79.31 71 ASN A CA 1
ATOM 563 C C . ASN A 1 71 ? -15.848 4.300 7.215 1.00 79.31 71 ASN A C 1
ATOM 565 O O . ASN A 1 71 ? -16.769 3.581 6.801 1.00 79.31 71 ASN A O 1
ATOM 569 N N . PRO A 1 72 ? -14.577 3.870 7.276 1.00 84.06 72 PRO A N 1
ATOM 570 C CA . PRO A 1 72 ? -14.215 2.512 6.917 1.00 84.06 72 PRO A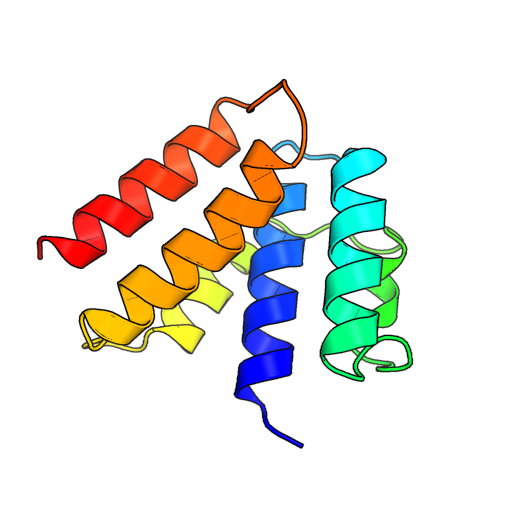 CA 1
ATOM 571 C C . PRO A 1 72 ? -14.815 1.510 7.900 1.00 84.06 72 PRO A C 1
ATOM 573 O O . PRO A 1 72 ? -14.888 1.746 9.101 1.00 84.06 72 PRO A O 1
ATOM 576 N N . ALA A 1 73 ? -15.228 0.354 7.387 1.00 86.50 73 ALA A N 1
ATOM 577 C CA . ALA A 1 73 ? -15.538 -0.774 8.251 1.00 86.50 73 ALA A CA 1
ATOM 578 C C . ALA A 1 73 ? -14.243 -1.299 8.887 1.00 86.50 73 ALA A C 1
ATOM 580 O O . ALA A 1 73 ? -13.235 -1.424 8.189 1.00 86.50 73 ALA A O 1
ATOM 581 N N . LEU A 1 74 ? -14.302 -1.678 10.166 1.00 87.00 74 LEU A N 1
ATOM 582 C CA . LEU A 1 74 ? -13.177 -2.247 10.916 1.00 87.00 74 LEU A CA 1
ATOM 583 C C . LEU A 1 74 ? -12.484 -3.388 10.152 1.00 87.00 74 LEU A C 1
ATOM 585 O O . LEU A 1 74 ? -11.272 -3.382 9.977 1.00 87.00 74 LEU A O 1
ATOM 589 N N . GLU A 1 75 ? -13.276 -4.308 9.595 1.00 88.06 75 GLU A N 1
ATOM 590 C CA . GLU A 1 75 ? -12.790 -5.441 8.795 1.00 88.06 75 GLU A CA 1
ATOM 591 C C . GLU A 1 75 ? -11.945 -4.998 7.590 1.00 88.06 75 GLU A C 1
ATOM 593 O O . GLU A 1 75 ? -11.003 -5.680 7.196 1.00 88.06 75 GLU A O 1
ATOM 598 N N . LYS A 1 76 ? -12.262 -3.841 6.996 1.00 88.50 76 LYS A N 1
ATOM 599 C CA . LYS A 1 76 ? -11.535 -3.304 5.841 1.00 88.50 76 LYS A CA 1
ATOM 600 C C . LYS A 1 76 ? -10.194 -2.698 6.248 1.00 88.50 76 LYS A C 1
ATOM 602 O O . LYS A 1 76 ? -9.234 -2.831 5.492 1.00 88.50 76 LYS A O 1
ATOM 607 N N . VAL A 1 77 ? -10.138 -2.049 7.413 1.00 90.00 77 VAL A N 1
ATOM 608 C CA . VAL A 1 77 ? -8.889 -1.533 7.994 1.00 90.00 77 VAL A CA 1
ATOM 609 C C . VAL A 1 77 ? -7.981 -2.699 8.374 1.00 90.00 77 VAL A C 1
ATOM 611 O O . VAL A 1 77 ? -6.836 -2.728 7.939 1.00 90.00 77 VAL A O 1
ATOM 614 N N . GLN A 1 78 ? -8.515 -3.707 9.069 1.00 90.56 78 GLN A N 1
ATOM 615 C CA . GLN A 1 78 ? -7.772 -4.908 9.464 1.00 90.56 78 GLN A CA 1
ATOM 616 C C . GLN A 1 78 ? -7.224 -5.676 8.257 1.00 90.56 78 GLN A C 1
ATOM 618 O O . GLN A 1 78 ? -6.048 -6.025 8.234 1.00 90.56 78 GLN A O 1
ATOM 623 N N . ALA A 1 79 ? -8.039 -5.882 7.218 1.00 91.31 79 ALA A N 1
ATOM 624 C CA . ALA A 1 79 ? -7.582 -6.544 5.996 1.00 91.31 79 ALA A CA 1
ATOM 625 C C . ALA A 1 79 ? -6.474 -5.751 5.280 1.00 91.31 79 ALA A C 1
ATOM 627 O O . ALA A 1 79 ? -5.556 -6.341 4.714 1.00 91.31 79 ALA A O 1
ATOM 628 N N . LEU A 1 80 ? -6.548 -4.415 5.294 1.00 92.56 80 LEU A N 1
ATOM 629 C CA . LEU A 1 80 ? -5.499 -3.570 4.726 1.00 92.56 80 LEU A CA 1
ATOM 630 C C . LEU A 1 80 ? -4.208 -3.653 5.549 1.00 92.56 80 LEU A C 1
ATOM 632 O O . LEU A 1 80 ? -3.129 -3.792 4.976 1.00 92.56 80 LEU A O 1
ATOM 636 N N . LEU A 1 81 ? -4.329 -3.596 6.875 1.00 91.88 81 LEU A N 1
ATOM 637 C CA . LEU A 1 81 ? -3.214 -3.719 7.805 1.00 91.88 81 LEU A CA 1
ATOM 638 C C . LEU A 1 81 ? -2.505 -5.070 7.646 1.00 91.88 81 LEU A C 1
ATOM 640 O O . LEU A 1 81 ? -1.279 -5.106 7.635 1.00 91.88 81 LEU A O 1
ATOM 644 N N . GLU A 1 82 ? -3.249 -6.167 7.477 1.00 92.06 82 GLU A N 1
ATOM 645 C CA . GLU A 1 82 ? -2.692 -7.509 7.267 1.00 92.06 82 GLU A CA 1
ATOM 646 C C . GLU A 1 82 ? -1.887 -7.596 5.962 1.00 92.06 82 GLU A C 1
ATOM 648 O O . GLU A 1 82 ? -0.770 -8.115 5.955 1.00 92.06 82 GLU A O 1
ATOM 653 N N . GLU A 1 83 ? -2.416 -7.051 4.864 1.00 92.06 83 GLU A N 1
ATOM 654 C CA . GLU A 1 83 ? -1.731 -7.052 3.565 1.00 92.06 83 GLU A CA 1
ATOM 655 C C . GLU A 1 83 ? -0.459 -6.185 3.599 1.00 92.06 83 GLU A C 1
ATOM 657 O O . GLU A 1 83 ? 0.585 -6.619 3.113 1.00 92.06 83 GLU A O 1
ATOM 662 N N . ILE A 1 84 ? -0.516 -4.997 4.219 1.00 91.50 84 ILE A N 1
ATOM 663 C CA . ILE A 1 84 ? 0.646 -4.105 4.382 1.00 91.50 84 ILE A CA 1
ATOM 664 C C . ILE A 1 84 ? 1.689 -4.733 5.315 1.00 91.50 84 ILE A C 1
ATOM 666 O O . ILE A 1 84 ? 2.869 -4.771 4.979 1.00 91.50 84 ILE A O 1
ATOM 670 N N . SER A 1 85 ? 1.265 -5.313 6.439 1.00 89.94 85 SER A N 1
ATOM 671 C CA . SER A 1 85 ? 2.160 -6.033 7.354 1.00 89.94 85 SER A CA 1
ATOM 672 C C . SER A 1 85 ? 2.834 -7.216 6.658 1.00 89.94 85 SER A C 1
ATOM 674 O O . SER A 1 85 ? 4.023 -7.446 6.840 1.00 89.94 85 SER A O 1
ATOM 676 N N . GLY A 1 86 ? 2.105 -7.962 5.825 1.00 89.06 86 GLY A N 1
ATOM 677 C CA . GLY A 1 86 ? 2.653 -9.079 5.053 1.00 89.06 86 GLY A CA 1
ATOM 678 C C . GLY A 1 86 ? 3.575 -8.672 3.896 1.00 89.06 86 GLY A C 1
ATOM 679 O O . GLY A 1 86 ? 4.195 -9.555 3.290 1.00 89.06 86 GLY A O 1
ATOM 680 N N . LEU A 1 87 ? 3.632 -7.381 3.557 1.00 90.31 87 LEU A N 1
ATOM 681 C CA . LEU A 1 87 ? 4.620 -6.793 2.656 1.00 90.31 87 LEU A CA 1
ATOM 682 C C . LEU A 1 87 ? 5.849 -6.319 3.439 1.00 90.31 87 LEU A C 1
ATOM 684 O O . LEU A 1 87 ? 6.944 -6.774 3.140 1.00 90.31 87 LEU A O 1
ATOM 688 N N . ILE A 1 88 ? 5.654 -5.496 4.469 1.00 86.44 88 ILE A N 1
ATOM 689 C CA . ILE A 1 88 ? 6.731 -4.905 5.282 1.00 86.44 88 ILE A CA 1
ATOM 690 C C . ILE A 1 88 ? 7.531 -5.993 6.012 1.00 86.44 88 ILE A C 1
ATOM 692 O O . ILE A 1 88 ? 8.741 -6.097 5.878 1.00 86.44 88 ILE A O 1
ATOM 696 N N . TYR A 1 89 ? 6.853 -6.921 6.694 1.00 83.94 89 TYR A N 1
ATOM 697 C CA . TYR A 1 89 ? 7.511 -8.057 7.353 1.00 83.94 89 TYR A CA 1
ATOM 698 C C . TYR A 1 89 ? 7.879 -9.193 6.385 1.00 83.94 89 TYR A C 1
ATOM 700 O O . TYR A 1 89 ? 8.105 -10.327 6.819 1.00 83.94 89 TYR A O 1
ATOM 708 N N . SER A 1 90 ? 7.869 -8.945 5.068 1.00 78.00 90 SER A N 1
ATOM 709 C CA . SER A 1 90 ? 8.357 -9.939 4.107 1.00 78.00 90 SER A CA 1
ATOM 710 C C . SER A 1 90 ? 9.882 -10.070 4.128 1.00 78.00 90 SER A C 1
ATOM 712 O O . SER A 1 90 ? 10.383 -11.129 3.740 1.00 78.00 90 SER A O 1
ATOM 714 N N . ASP A 1 91 ? 10.584 -9.066 4.668 1.00 71.94 91 ASP A N 1
ATOM 715 C CA . ASP A 1 91 ? 11.995 -9.137 5.047 1.00 71.94 91 ASP A CA 1
ATOM 716 C C . ASP A 1 91 ? 12.190 -8.980 6.576 1.00 71.94 91 ASP A C 1
ATOM 718 O O . ASP A 1 91 ? 11.243 -8.847 7.353 1.00 71.94 91 ASP A O 1
ATOM 722 N N . SER A 1 92 ? 13.437 -9.100 7.030 1.00 64.69 92 SER A N 1
ATOM 723 C CA . SER A 1 92 ? 13.866 -8.998 8.427 1.00 64.69 92 SER A CA 1
ATOM 724 C C . SER A 1 92 ? 14.147 -7.561 8.872 1.00 64.69 92 SER A C 1
ATOM 726 O O . SER A 1 92 ? 14.449 -7.366 10.052 1.00 64.69 92 SER A O 1
ATOM 728 N N . ASP A 1 93 ? 14.093 -6.597 7.953 1.00 71.06 93 ASP A N 1
ATOM 729 C CA . ASP A 1 93 ? 14.309 -5.176 8.217 1.00 71.06 93 ASP A CA 1
ATOM 730 C C . ASP A 1 93 ? 13.006 -4.418 7.959 1.00 71.06 93 ASP A C 1
ATOM 732 O O . ASP A 1 93 ? 12.329 -4.673 6.968 1.00 71.06 93 ASP A O 1
ATOM 736 N N . VAL A 1 94 ? 12.631 -3.551 8.895 1.00 80.19 94 VAL A N 1
ATOM 737 C CA . VAL A 1 94 ? 11.438 -2.705 8.799 1.00 80.19 94 VAL A CA 1
ATOM 738 C C . VAL A 1 94 ? 11.893 -1.288 9.047 1.00 80.19 94 VAL A C 1
ATOM 740 O O . VAL A 1 94 ? 12.412 -0.991 10.129 1.00 80.19 94 VAL A O 1
ATOM 743 N N . ASP A 1 95 ? 11.694 -0.432 8.054 1.00 83.69 95 ASP A N 1
ATOM 744 C CA . ASP A 1 95 ? 12.133 0.951 8.121 1.00 83.69 95 ASP A CA 1
ATOM 745 C C . ASP A 1 95 ? 11.203 1.801 9.017 1.00 83.69 95 ASP A C 1
ATOM 747 O O . ASP A 1 95 ? 10.045 1.462 9.299 1.00 83.69 95 ASP A O 1
ATOM 751 N N . ASP A 1 96 ? 11.709 2.944 9.497 1.00 86.25 96 ASP A N 1
ATOM 752 C CA . ASP A 1 96 ? 10.961 3.831 10.402 1.00 86.25 96 ASP A CA 1
ATOM 753 C C . ASP A 1 96 ? 9.653 4.348 9.761 1.00 86.25 96 ASP A C 1
ATOM 755 O O . ASP A 1 96 ? 8.642 4.500 10.455 1.00 86.25 96 ASP A O 1
ATOM 7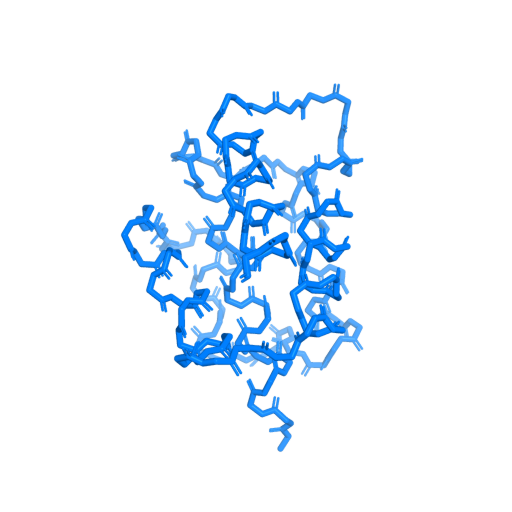59 N N . SER A 1 97 ? 9.644 4.607 8.445 1.00 87.50 97 SER A N 1
ATOM 760 C CA . SER A 1 97 ? 8.460 5.121 7.735 1.00 87.50 97 SER A CA 1
ATOM 761 C C . SER A 1 97 ? 7.372 4.054 7.584 1.00 87.50 97 SER A C 1
ATOM 763 O O . SER A 1 97 ? 6.185 4.342 7.751 1.00 87.50 97 SER A O 1
ATOM 765 N N . GLU A 1 98 ? 7.765 2.810 7.321 1.00 86.31 98 GLU A N 1
ATOM 766 C CA . GLU A 1 98 ? 6.885 1.640 7.262 1.00 86.31 98 GLU A CA 1
ATO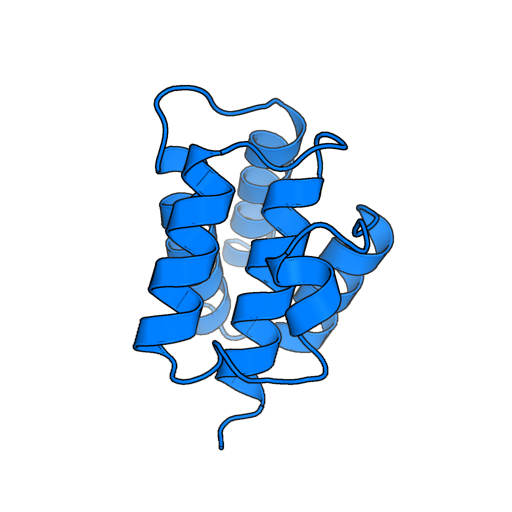M 767 C C . GLU A 1 98 ? 6.244 1.336 8.616 1.00 86.31 98 GLU A C 1
ATOM 769 O O . GLU A 1 98 ? 5.027 1.145 8.721 1.00 86.31 98 GLU A O 1
ATOM 774 N N . ALA A 1 99 ? 7.049 1.352 9.682 1.00 88.44 99 ALA A N 1
ATOM 775 C CA . ALA A 1 99 ? 6.556 1.188 11.043 1.00 88.44 99 ALA A CA 1
ATOM 776 C C . ALA A 1 99 ? 5.564 2.301 11.416 1.00 88.44 99 ALA A C 1
ATOM 778 O O . ALA A 1 99 ? 4.515 2.034 12.013 1.00 88.44 99 ALA A O 1
ATOM 779 N N . GLN A 1 100 ? 5.862 3.544 11.030 1.00 90.44 100 GLN A N 1
ATOM 780 C CA . GLN A 1 100 ? 4.978 4.684 11.250 1.00 90.44 100 GLN A CA 1
ATOM 781 C C . GLN A 1 100 ? 3.639 4.514 10.513 1.00 90.44 100 GLN A C 1
ATOM 783 O O . GLN A 1 100 ? 2.587 4.752 11.110 1.00 90.44 100 GLN A O 1
ATOM 788 N N . LEU A 1 101 ? 3.653 4.027 9.267 1.00 90.25 101 LEU A N 1
ATOM 789 C CA . LEU A 1 101 ? 2.432 3.727 8.513 1.00 90.25 101 LEU A CA 1
ATOM 790 C C . LEU A 1 101 ? 1.551 2.694 9.235 1.00 90.25 101 LEU A C 1
ATOM 792 O O . LEU A 1 101 ? 0.336 2.879 9.341 1.00 90.25 101 LEU A O 1
ATOM 796 N N . LEU A 1 102 ? 2.148 1.616 9.752 1.00 90.00 102 LEU A N 1
ATOM 797 C CA . LEU A 1 102 ? 1.418 0.584 10.499 1.00 90.00 102 LEU A CA 1
ATOM 798 C C . LEU A 1 102 ? 0.761 1.153 11.763 1.00 90.00 102 LEU A C 1
ATOM 800 O O . LEU A 1 102 ? -0.401 0.854 12.041 1.00 90.00 102 LEU A O 1
ATOM 804 N N . ILE A 1 103 ? 1.472 2.010 12.502 1.00 89.75 103 ILE A N 1
ATOM 805 C CA . ILE A 1 103 ? 0.938 2.678 13.697 1.00 89.75 103 ILE A CA 1
ATOM 806 C C . ILE A 1 103 ? -0.262 3.561 13.333 1.00 89.75 103 ILE A C 1
ATOM 808 O O . ILE A 1 103 ? -1.278 3.537 14.028 1.00 89.75 103 ILE A O 1
ATOM 812 N N . GLU A 1 104 ? -0.172 4.327 12.247 1.00 88.88 104 GLU A N 1
ATOM 813 C CA . GLU A 1 104 ? -1.261 5.198 11.793 1.00 88.88 104 GLU A CA 1
ATOM 814 C C . GLU A 1 104 ? -2.506 4.412 11.374 1.00 88.88 104 GLU A C 1
ATOM 816 O O . GLU A 1 104 ? -3.630 4.805 11.697 1.00 88.88 104 GLU A O 1
ATOM 821 N N . LEU A 1 105 ? -2.325 3.283 10.688 1.00 87.06 105 LEU A N 1
ATOM 822 C CA . LEU A 1 105 ? -3.427 2.397 10.320 1.00 87.06 105 LEU A CA 1
ATOM 823 C C . LEU A 1 105 ? -4.063 1.736 11.547 1.00 87.06 105 LEU A C 1
ATOM 825 O O . LEU A 1 105 ? -5.290 1.682 11.626 1.00 87.06 105 LEU A O 1
ATOM 829 N N . GLN A 1 106 ? -3.261 1.315 12.529 1.00 86.38 106 GLN A N 1
ATOM 830 C CA . GLN A 1 106 ? -3.766 0.759 13.787 1.00 86.38 106 GLN A CA 1
ATOM 831 C C . GLN A 1 106 ? -4.613 1.783 14.557 1.00 86.38 106 GLN A C 1
ATOM 833 O O . GLN A 1 106 ? -5.670 1.451 15.081 1.00 86.38 106 GLN A O 1
ATOM 838 N N . GLN A 1 107 ? -4.212 3.057 14.572 1.00 86.25 107 GLN A N 1
ATOM 839 C CA . GLN A 1 107 ? -5.007 4.116 15.206 1.00 86.25 107 GLN A CA 1
ATOM 840 C C . GLN A 1 107 ? -6.358 4.343 14.517 1.00 86.25 107 GLN A C 1
ATOM 842 O O . GLN A 1 107 ? -7.317 4.727 15.182 1.00 86.25 107 GLN A O 1
ATOM 847 N N . LYS A 1 108 ? -6.450 4.112 13.200 1.00 78.81 108 LYS A N 1
ATOM 848 C CA . LYS A 1 108 ? -7.719 4.166 12.453 1.00 78.81 108 LYS A CA 1
ATOM 849 C C . LYS A 1 108 ? -8.608 2.943 12.713 1.00 78.81 108 LYS A C 1
ATOM 851 O O . LYS A 1 108 ? -9.803 3.026 12.456 1.00 78.81 108 LYS A O 1
ATOM 856 N N . GLU A 1 109 ? -8.048 1.830 13.189 1.00 74.31 109 GLU A N 1
ATOM 857 C CA . GLU A 1 109 ? -8.807 0.654 13.637 1.00 74.31 109 GLU A CA 1
ATOM 858 C C . GLU A 1 109 ? -9.525 0.925 14.972 1.00 74.31 109 GLU A C 1
ATOM 860 O O . GLU A 1 109 ? -10.674 0.528 15.149 1.00 74.31 109 GLU A O 1
ATOM 865 N N . ASP A 1 110 ? -8.866 1.638 15.890 1.00 62.31 110 ASP A N 1
ATOM 866 C CA . ASP A 1 110 ? -9.373 1.922 17.240 1.00 62.31 110 ASP A CA 1
ATOM 867 C C . ASP A 1 110 ? -10.299 3.162 17.334 1.00 62.31 110 ASP A C 1
ATOM 869 O O . ASP A 1 110 ? -10.802 3.469 18.422 1.00 62.31 110 ASP A O 1
ATOM 873 N N . ALA A 1 111 ? -10.499 3.893 16.228 1.00 60.34 111 ALA A N 1
ATOM 874 C CA . ALA A 1 111 ? -11.241 5.164 16.153 1.00 60.34 111 ALA A CA 1
ATOM 875 C C . ALA A 1 111 ? -12.733 4.992 15.813 1.00 60.34 111 ALA A C 1
ATOM 877 O O . ALA A 1 111 ? -13.554 5.702 16.446 1.00 60.34 111 ALA A O 1
#